Protein AF-A0A8H9M6Q1-F1 (afdb_monomer)

Organism: NCBI:txid368405

Secondary structure (DSSP, 8-state):
--------SSSSSSSS--------------EEETTEEE-TT-EEEEE-HHHHHHHHHHHHHTT--HHHHHHHHHT-TTSEEEEEEEEEEEE-TT--STTSSEEEEEEEEEE-HHHHHHGGGG---

Mean predicted aligned error: 11.88 Å

Sequence (125 aa):
MRNGVVKNLGYLLWGVSLLINQQVYATQPGCTWQGEEVKLGDSIWVEDPVIVANSKNELKQKGYDDATIQKTIKHCDWCGFRVECVAEIALNENATQAGDIVSQVKGVMVLNRYSRDFYSHLKSQ

Nearest PDB structures (foldseek):
  9g6k-assembly1_Lf  TM=1.244E-01  e=7.283E+00  Toxoplasma gondii

Solvent-accessible surface area (backbone atoms only — not comparable to full-atom values): 7899 Å² total; per-residue (Å²): 137,81,86,83,90,82,87,86,86,77,74,81,80,79,77,79,74,83,76,72,81,73,72,78,71,74,77,69,57,41,24,78,54,99,88,41,82,38,50,64,76,41,69,48,81,43,76,34,70,65,51,44,50,52,52,51,52,54,41,48,76,72,69,52,53,72,69,59,46,52,55,48,59,78,69,40,86,76,33,38,42,41,33,25,18,37,76,39,74,44,76,38,91,80,46,90,48,91,81,47,36,62,37,80,76,38,29,40,77,39,67,29,76,66,40,42,58,73,50,49,83,69,77,77,131

pLDDT: mean 82.02, std 17.21, range [42.5, 98.44]

Radius of gyration: 29.21 Å; Cα contacts (8 Å, |Δi|>4): 137; chains: 1; bounding box: 94×63×56 Å

Structure (mmCIF, N/CA/C/O backbone):
data_AF-A0A8H9M6Q1-F1
#
_entry.id   AF-A0A8H9M6Q1-F1
#
loop_
_atom_site.group_PDB
_atom_site.id
_atom_site.type_symbol
_atom_site.label_atom_id
_atom_site.label_alt_id
_atom_site.label_comp_id
_atom_site.label_asym_id
_atom_site.label_entity_id
_atom_site.label_seq_id
_atom_site.pdbx_PDB_ins_code
_atom_site.Cartn_x
_atom_site.Cartn_y
_atom_site.Cartn_z
_atom_site.occupancy
_atom_site.B_iso_or_equiv
_atom_site.auth_seq_id
_atom_site.auth_comp_id
_atom_site.auth_asym_id
_atom_site.auth_atom_id
_atom_site.pdbx_PDB_model_num
ATOM 1 N N . MET A 1 1 ? 72.139 -44.236 1.577 1.00 43.91 1 MET A N 1
ATOM 2 C CA . MET A 1 1 ? 72.293 -42.949 0.866 1.00 43.91 1 MET A CA 1
ATOM 3 C C . MET A 1 1 ? 71.025 -42.681 0.064 1.00 43.91 1 MET A C 1
ATOM 5 O O . MET A 1 1 ? 70.638 -43.531 -0.717 1.00 43.91 1 MET A O 1
ATOM 9 N N . ARG A 1 2 ? 70.403 -41.525 0.335 1.00 42.50 2 ARG A N 1
ATOM 10 C CA . ARG A 1 2 ? 69.430 -40.745 -0.460 1.00 42.50 2 ARG A CA 1
ATOM 11 C C . ARG A 1 2 ? 68.165 -41.415 -1.033 1.00 42.50 2 ARG A C 1
ATOM 13 O O . ARG A 1 2 ? 68.121 -41.872 -2.164 1.00 42.50 2 ARG A O 1
ATOM 20 N N . ASN A 1 3 ? 67.109 -41.283 -0.227 1.00 47.19 3 ASN A N 1
ATOM 21 C CA . ASN A 1 3 ? 65.736 -40.870 -0.551 1.00 47.19 3 ASN A CA 1
ATOM 22 C C . ASN A 1 3 ? 65.497 -40.341 -1.983 1.00 47.19 3 ASN A C 1
ATOM 24 O O . ASN A 1 3 ? 65.988 -39.271 -2.341 1.00 47.19 3 ASN A O 1
ATOM 28 N N . GLY A 1 4 ? 64.650 -41.044 -2.742 1.00 46.72 4 GLY A N 1
ATOM 29 C CA . GLY A 1 4 ? 64.050 -40.587 -3.998 1.00 46.72 4 GLY A CA 1
ATOM 30 C C . GLY A 1 4 ? 62.635 -40.056 -3.766 1.00 46.72 4 GLY A C 1
ATOM 31 O O . GLY A 1 4 ? 61.671 -40.814 -3.707 1.00 46.72 4 GLY A O 1
ATOM 32 N N . VAL A 1 5 ? 62.541 -38.740 -3.599 1.00 59.03 5 VAL A N 1
ATOM 33 C CA . VAL A 1 5 ? 61.322 -37.944 -3.426 1.00 59.03 5 VAL A CA 1
ATOM 34 C C . VAL A 1 5 ? 60.646 -37.754 -4.784 1.00 59.03 5 VAL A C 1
ATOM 36 O O . VAL A 1 5 ? 61.040 -36.851 -5.504 1.00 59.03 5 VAL A O 1
ATOM 39 N N . VAL A 1 6 ? 59.638 -38.555 -5.150 1.00 58.09 6 VAL A N 1
ATOM 40 C CA . VAL A 1 6 ? 58.672 -38.168 -6.205 1.00 58.09 6 VAL A CA 1
ATOM 41 C C . VAL A 1 6 ? 57.325 -38.884 -6.007 1.00 58.09 6 VAL A C 1
ATOM 43 O O . VAL A 1 6 ? 56.968 -39.792 -6.748 1.00 58.09 6 VAL A O 1
ATOM 46 N N . LYS A 1 7 ? 56.551 -38.516 -4.983 1.00 51.78 7 LYS A N 1
ATOM 47 C CA . LYS A 1 7 ? 55.136 -38.928 -4.864 1.00 51.78 7 LYS A CA 1
ATOM 48 C C . LYS A 1 7 ? 54.329 -37.848 -4.152 1.00 51.78 7 LYS A C 1
ATOM 50 O O . LYS A 1 7 ? 53.915 -38.073 -3.030 1.00 51.78 7 LYS A O 1
ATOM 55 N N . ASN A 1 8 ? 54.184 -36.660 -4.740 1.00 51.91 8 ASN A N 1
ATOM 56 C CA . ASN A 1 8 ? 53.234 -35.636 -4.264 1.00 51.91 8 ASN A CA 1
ATOM 57 C C . ASN A 1 8 ? 53.042 -34.515 -5.305 1.00 51.91 8 ASN A C 1
ATOM 59 O O . ASN A 1 8 ? 53.188 -33.338 -5.002 1.00 51.91 8 ASN A O 1
ATOM 63 N N . LEU A 1 9 ? 52.743 -34.868 -6.559 1.00 49.44 9 LEU A N 1
ATOM 64 C CA . LEU A 1 9 ? 52.460 -33.879 -7.615 1.00 49.44 9 LEU A CA 1
ATOM 65 C C . LEU A 1 9 ? 51.178 -34.200 -8.406 1.00 49.44 9 LEU A C 1
ATOM 67 O O . LEU A 1 9 ? 51.068 -33.858 -9.574 1.00 49.44 9 LEU A O 1
ATOM 71 N N . GLY A 1 10 ? 50.224 -34.912 -7.793 1.00 48.50 10 GLY A N 1
ATOM 72 C CA . GLY A 1 10 ? 48.982 -35.346 -8.455 1.00 48.50 10 GLY A CA 1
ATOM 73 C C . GLY A 1 10 ? 47.692 -34.736 -7.900 1.00 48.50 10 GLY A C 1
ATOM 74 O O . GLY A 1 10 ? 46.656 -34.831 -8.544 1.00 48.50 10 GLY A O 1
ATOM 75 N N . TYR A 1 11 ? 47.733 -34.095 -6.728 1.00 51.62 11 TYR A N 1
ATOM 76 C CA . TYR A 1 11 ? 46.520 -33.673 -6.007 1.00 51.62 11 TYR A CA 1
ATOM 77 C C . TYR A 1 11 ? 46.217 -32.171 -6.075 1.00 51.62 11 TYR A C 1
ATOM 79 O O . TYR A 1 11 ? 45.232 -31.720 -5.503 1.00 51.62 11 TYR A O 1
ATOM 87 N N . LEU A 1 12 ? 47.019 -31.386 -6.799 1.00 49.94 12 LEU A N 1
ATOM 88 C CA . LEU A 1 12 ? 46.832 -29.932 -6.898 1.00 49.94 12 LEU A CA 1
ATOM 89 C C . LEU A 1 12 ? 45.882 -29.497 -8.030 1.00 49.94 12 LEU A C 1
ATOM 91 O O . LEU A 1 12 ? 45.541 -28.325 -8.112 1.00 49.94 12 LEU A O 1
ATOM 95 N N . LEU A 1 13 ? 45.415 -30.426 -8.875 1.00 49.91 13 LEU A N 1
ATOM 96 C CA . LEU A 1 13 ? 44.566 -30.119 -10.039 1.00 49.91 13 LEU A CA 1
ATOM 97 C C . LEU A 1 13 ? 43.079 -30.482 -9.872 1.00 49.91 13 LEU A C 1
ATOM 99 O O . LEU A 1 13 ? 42.292 -30.203 -10.766 1.00 49.91 13 LEU A O 1
ATOM 103 N N . TRP A 1 14 ? 42.669 -31.035 -8.726 1.00 49.03 14 TRP A N 1
ATOM 104 C CA . TRP A 1 14 ? 41.251 -31.300 -8.406 1.00 49.03 14 TRP A CA 1
ATOM 105 C C . TRP A 1 14 ? 40.631 -30.274 -7.440 1.00 49.03 14 TRP A C 1
ATOM 107 O O . TRP A 1 14 ? 39.468 -30.394 -7.068 1.00 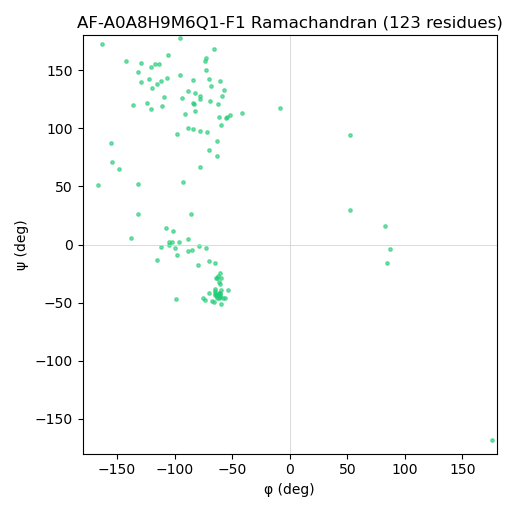49.03 14 TRP A O 1
ATOM 117 N N . GLY A 1 15 ? 41.392 -29.255 -7.028 1.00 50.59 15 GLY A N 1
ATOM 118 C CA . GLY A 1 15 ? 40.944 -28.228 -6.080 1.00 50.59 15 GLY A CA 1
ATOM 119 C C . GLY A 1 15 ? 40.415 -26.934 -6.709 1.00 50.59 15 GLY A C 1
ATOM 120 O O . GLY A 1 15 ? 40.088 -26.010 -5.974 1.00 50.59 15 GLY A O 1
ATOM 121 N N . VAL A 1 16 ? 40.353 -26.828 -8.043 1.00 57.91 16 VAL A N 1
ATOM 122 C CA . VAL A 1 16 ? 40.058 -25.562 -8.751 1.00 57.91 16 VAL A CA 1
ATOM 123 C C . VAL A 1 16 ? 38.973 -25.759 -9.817 1.00 57.91 16 VAL A C 1
ATOM 125 O O . VAL A 1 16 ? 39.154 -25.451 -10.990 1.00 57.91 16 VAL A O 1
ATOM 128 N N . SER A 1 17 ? 37.826 -26.333 -9.449 1.00 55.03 17 SER A N 1
ATOM 129 C CA . SER A 1 17 ? 36.661 -26.383 -10.359 1.00 55.03 17 SER A CA 1
ATOM 130 C C . SER A 1 17 ? 35.317 -26.079 -9.697 1.00 55.03 17 SER A C 1
ATOM 132 O O . SER A 1 17 ? 34.291 -26.085 -10.364 1.00 55.03 17 SER A O 1
ATOM 134 N N . LEU A 1 18 ? 35.314 -25.694 -8.420 1.00 54.56 18 LEU A N 1
ATOM 135 C CA . LEU A 1 18 ? 34.177 -25.022 -7.785 1.00 54.56 18 LEU A CA 1
ATOM 136 C C . LEU A 1 18 ? 34.365 -23.503 -7.889 1.00 54.56 18 LEU A C 1
ATOM 138 O O . LEU A 1 18 ? 34.343 -22.783 -6.895 1.00 54.56 18 LEU A O 1
ATOM 142 N N . LEU A 1 19 ? 34.576 -23.005 -9.113 1.00 59.56 19 LEU A N 1
ATOM 143 C CA . LEU A 1 19 ? 34.260 -21.611 -9.399 1.00 59.56 19 LEU A CA 1
ATOM 144 C C . LEU A 1 19 ? 32.740 -21.529 -9.415 1.00 59.56 19 LEU A C 1
ATOM 146 O O . LEU A 1 19 ? 32.060 -21.921 -10.360 1.00 59.56 19 LEU A O 1
ATOM 150 N N . ILE A 1 20 ? 32.250 -21.123 -8.255 1.00 62.22 20 ILE A N 1
ATOM 151 C CA . ILE A 1 20 ? 30.880 -20.800 -7.924 1.00 62.22 20 ILE A CA 1
ATOM 152 C C . ILE A 1 20 ? 30.302 -20.012 -9.102 1.00 62.22 20 ILE A C 1
ATOM 154 O O . ILE A 1 20 ? 30.726 -18.890 -9.372 1.00 62.22 20 ILE A O 1
ATOM 158 N N . ASN A 1 21 ? 29.330 -20.606 -9.797 1.00 54.38 21 ASN A N 1
ATOM 159 C CA . ASN A 1 21 ? 28.386 -19.870 -10.626 1.00 54.38 21 ASN A CA 1
ATOM 160 C C . ASN A 1 21 ? 27.590 -18.951 -9.688 1.00 54.38 21 ASN A C 1
ATO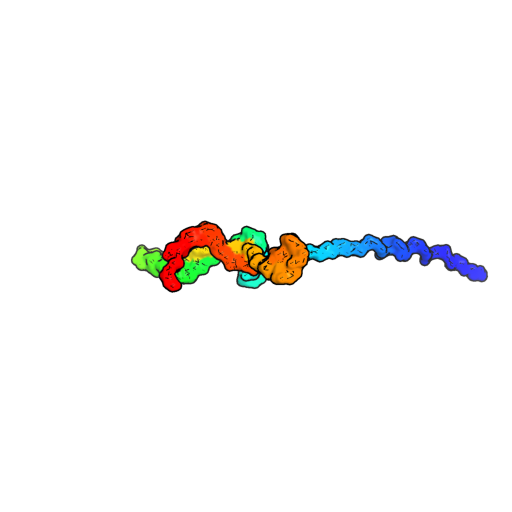M 162 O O . ASN A 1 21 ? 26.455 -19.256 -9.325 1.00 54.38 21 ASN A O 1
ATOM 166 N N . GLN A 1 22 ? 28.193 -17.845 -9.243 1.00 61.19 22 GLN A N 1
ATOM 167 C CA . GLN A 1 22 ? 27.442 -16.721 -8.709 1.00 61.19 22 GLN A CA 1
ATOM 168 C C . GLN A 1 22 ? 26.743 -16.107 -9.912 1.00 61.19 22 GLN A C 1
ATOM 170 O O . GLN A 1 22 ? 27.235 -15.167 -10.532 1.00 61.19 22 GLN A O 1
ATOM 175 N N . GLN A 1 23 ? 25.621 -16.715 -10.299 1.00 62.47 23 GLN A N 1
ATOM 176 C CA . GLN A 1 23 ? 24.652 -16.032 -11.128 1.00 62.47 23 GLN A CA 1
ATOM 177 C C . GLN A 1 23 ? 24.312 -14.756 -10.370 1.00 62.47 23 GLN A C 1
ATOM 179 O O . GLN A 1 23 ? 23.721 -14.797 -9.291 1.00 62.47 23 GLN A O 1
ATOM 184 N N . VAL A 1 24 ? 24.785 -13.632 -10.901 1.00 57.38 24 VAL A N 1
ATOM 185 C CA . VAL A 1 24 ? 24.325 -12.311 -10.511 1.00 57.38 24 VAL A CA 1
ATOM 186 C C . VAL A 1 24 ? 22.857 -12.300 -10.908 1.00 57.38 24 VAL A C 1
ATOM 188 O O . VAL A 1 24 ? 22.514 -12.013 -12.052 1.00 57.38 24 VAL A O 1
ATOM 191 N N . TYR A 1 25 ? 21.987 -12.726 -9.993 1.00 58.75 25 TYR A N 1
ATOM 192 C CA . TYR A 1 25 ? 20.570 -12.445 -10.102 1.00 58.75 25 TYR A CA 1
ATOM 193 C C . TYR A 1 25 ? 20.495 -10.928 -10.108 1.00 58.75 25 TYR A C 1
ATOM 195 O O . TYR A 1 25 ? 20.742 -10.294 -9.084 1.00 58.75 25 TYR A O 1
ATOM 203 N N . ALA A 1 26 ? 20.284 -10.349 -11.289 1.00 59.28 26 ALA A N 1
ATOM 204 C CA . ALA A 1 26 ? 20.012 -8.933 -11.414 1.00 59.28 26 ALA A CA 1
ATOM 205 C C . ALA A 1 26 ? 18.856 -8.647 -10.456 1.00 59.28 26 ALA A C 1
ATOM 207 O O . ALA A 1 26 ? 17.762 -9.186 -10.645 1.00 59.28 26 ALA A O 1
ATOM 208 N N . THR A 1 27 ? 19.133 -7.906 -9.380 1.00 65.19 27 THR A N 1
ATOM 209 C CA . THR A 1 27 ? 18.123 -7.519 -8.402 1.00 65.19 27 THR A CA 1
ATOM 210 C C . THR A 1 27 ? 17.015 -6.843 -9.186 1.00 65.19 27 THR A C 1
ATOM 212 O O . THR A 1 27 ? 17.230 -5.780 -9.773 1.00 65.19 27 THR A O 1
ATOM 215 N N . GLN A 1 28 ? 15.865 -7.510 -9.295 1.00 70.31 28 GLN A N 1
ATOM 216 C CA . GLN A 1 28 ? 14.739 -6.931 -10.005 1.00 70.31 28 GLN A CA 1
ATOM 217 C C . GLN A 1 28 ? 14.365 -5.628 -9.294 1.00 70.31 28 GLN A C 1
ATOM 219 O O . GLN A 1 28 ? 14.428 -5.581 -8.065 1.00 70.31 28 GLN A O 1
ATOM 224 N N . PRO A 1 29 ? 14.010 -4.562 -10.025 1.00 78.38 29 PRO A N 1
ATOM 225 C CA . PRO A 1 29 ? 13.734 -3.280 -9.395 1.00 78.38 29 PRO A CA 1
ATOM 226 C C . PRO A 1 29 ? 12.548 -3.403 -8.436 1.00 78.38 29 PRO A C 1
ATOM 228 O O . PRO A 1 29 ? 11.429 -3.584 -8.889 1.00 78.38 29 PRO A O 1
ATOM 231 N N . GLY A 1 30 ? 12.779 -3.332 -7.127 1.00 87.94 30 GLY A N 1
ATOM 232 C CA . GLY A 1 30 ? 11.728 -3.372 -6.110 1.00 87.94 30 GLY A CA 1
ATOM 233 C C . GLY A 1 30 ? 11.288 -1.980 -5.662 1.00 87.94 30 GLY A C 1
ATOM 234 O O . GLY A 1 30 ? 11.837 -0.957 -6.080 1.00 87.94 30 GLY A O 1
ATOM 235 N N . CYS A 1 31 ? 10.306 -1.953 -4.771 1.00 94.06 31 CYS A N 1
ATOM 236 C CA . CYS A 1 31 ? 9.937 -0.779 -3.994 1.00 94.06 31 CYS A CA 1
ATOM 237 C C . CYS A 1 31 ? 10.410 -0.951 -2.548 1.00 94.06 31 CYS A C 1
ATOM 239 O O . CYS A 1 31 ? 10.693 -2.063 -2.105 1.00 94.06 31 CYS A O 1
ATOM 241 N N . THR A 1 32 ? 10.463 0.142 -1.790 1.00 93.81 32 THR A N 1
ATOM 242 C CA . THR A 1 32 ? 10.722 0.096 -0.348 1.00 93.81 32 THR A CA 1
ATOM 243 C C . THR A 1 32 ? 9.549 0.687 0.422 1.00 93.81 32 THR A C 1
ATOM 245 O O . THR A 1 32 ? 9.026 1.748 0.074 1.00 93.81 32 THR A O 1
ATOM 248 N N . TRP A 1 33 ? 9.132 0.002 1.484 1.00 94.12 33 TRP A N 1
ATOM 249 C CA . TRP A 1 33 ? 8.106 0.483 2.404 1.00 94.12 33 TRP A CA 1
ATOM 250 C C . TRP A 1 33 ? 8.543 0.226 3.839 1.00 94.12 33 TRP A C 1
ATOM 252 O O . TRP A 1 33 ? 8.803 -0.909 4.213 1.00 94.12 33 TRP A O 1
ATOM 262 N N . GLN A 1 34 ? 8.663 1.288 4.642 1.00 93.56 34 GLN A N 1
ATOM 263 C CA . GLN A 1 34 ? 9.094 1.199 6.048 1.00 93.56 34 GLN A CA 1
ATOM 264 C C . GLN A 1 34 ? 10.419 0.434 6.259 1.00 93.56 34 GLN A C 1
ATOM 266 O O . GLN A 1 34 ? 10.648 -0.156 7.308 1.00 93.56 34 GLN A O 1
ATOM 271 N N . GLY A 1 35 ? 11.315 0.477 5.268 1.00 92.88 35 GLY A N 1
ATOM 272 C CA . GL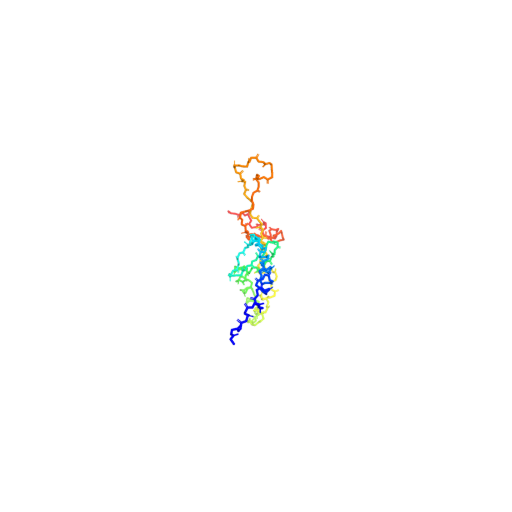Y A 1 35 ? 12.601 -0.225 5.302 1.00 92.88 35 GLY A CA 1
ATOM 273 C C . GLY A 1 35 ? 12.554 -1.673 4.804 1.00 92.88 35 GLY A C 1
ATOM 274 O O . GLY A 1 35 ? 13.611 -2.285 4.684 1.00 92.88 35 GLY A O 1
ATOM 275 N N . GLU A 1 36 ? 11.377 -2.200 4.463 1.00 92.88 36 GLU A N 1
ATOM 276 C CA . GLU A 1 36 ? 11.213 -3.528 3.872 1.00 92.88 36 GLU A CA 1
ATOM 277 C C . GLU A 1 36 ? 11.133 -3.457 2.343 1.00 92.88 36 GLU A C 1
ATOM 279 O O . GLU A 1 36 ? 10.604 -2.500 1.766 1.00 92.88 36 GLU A O 1
ATOM 284 N N . GLU A 1 37 ? 11.678 -4.478 1.683 1.00 93.44 37 GLU A N 1
ATOM 285 C CA . GLU A 1 37 ? 11.606 -4.635 0.233 1.00 93.44 37 GLU A CA 1
ATOM 286 C C . GLU A 1 37 ? 10.229 -5.175 -0.174 1.00 93.44 37 GLU A C 1
ATOM 288 O O . GLU A 1 37 ? 9.779 -6.211 0.315 1.00 93.44 37 GLU A O 1
ATOM 293 N N . VAL A 1 38 ? 9.579 -4.486 -1.111 1.00 94.50 38 VAL A N 1
ATOM 294 C CA . VAL A 1 38 ? 8.326 -4.908 -1.743 1.00 94.50 38 VAL A CA 1
ATOM 295 C C . VAL A 1 38 ? 8.635 -5.264 -3.191 1.00 94.50 38 VAL A C 1
ATOM 297 O O . VAL A 1 38 ? 9.108 -4.419 -3.957 1.00 94.50 38 VAL A O 1
ATOM 300 N N . LYS A 1 39 ? 8.389 -6.516 -3.580 1.00 94.19 39 LYS A N 1
ATOM 301 C CA . LYS A 1 39 ? 8.696 -6.988 -4.935 1.00 94.19 39 LYS A CA 1
ATOM 302 C C . LYS A 1 39 ? 7.700 -6.425 -5.945 1.00 94.19 39 LYS A C 1
ATOM 304 O O . LYS A 1 39 ? 6.574 -6.069 -5.603 1.00 94.19 39 LYS A O 1
ATOM 309 N N . LEU A 1 40 ? 8.096 -6.391 -7.215 1.00 92.94 40 LEU A N 1
ATOM 310 C CA . LEU A 1 40 ? 7.185 -6.031 -8.303 1.00 92.94 40 LEU A CA 1
ATOM 311 C C . LEU A 1 40 ? 5.967 -6.952 -8.325 1.00 92.94 40 LEU A C 1
ATOM 313 O O . LEU A 1 40 ? 6.100 -8.173 -8.271 1.00 92.94 40 LEU A O 1
ATOM 317 N N . GLY A 1 41 ? 4.788 -6.351 -8.449 1.00 92.69 41 GLY A N 1
ATOM 318 C CA . GLY A 1 41 ? 3.503 -7.045 -8.429 1.00 92.69 41 GLY A CA 1
ATOM 319 C C . GLY A 1 41 ? 2.950 -7.304 -7.027 1.00 92.69 41 GLY A C 1
ATOM 320 O O . GLY A 1 41 ? 1.748 -7.545 -6.902 1.00 92.69 41 GLY A O 1
ATOM 321 N N . ASP A 1 42 ? 3.766 -7.198 -5.973 1.00 95.31 42 ASP A N 1
ATOM 322 C CA . ASP A 1 42 ? 3.268 -7.315 -4.605 1.00 95.31 42 ASP A CA 1
ATOM 323 C C . ASP A 1 42 ? 2.464 -6.070 -4.215 1.00 95.31 42 ASP A C 1
ATOM 325 O O . ASP A 1 42 ? 2.691 -4.951 -4.689 1.00 95.31 42 ASP A O 1
ATOM 329 N N . SER A 1 43 ? 1.489 -6.281 -3.333 1.00 95.81 43 SER A N 1
ATOM 330 C CA . SER A 1 43 ? 0.650 -5.223 -2.780 1.00 95.81 43 SER A CA 1
ATOM 331 C C . SER A 1 43 ? 0.742 -5.197 -1.266 1.00 95.81 43 SER A C 1
ATOM 333 O O . SER A 1 43 ? 0.712 -6.245 -0.621 1.00 95.81 43 SER A O 1
ATOM 335 N N . ILE A 1 44 ? 0.737 -3.996 -0.701 1.00 95.19 44 ILE A N 1
ATOM 336 C CA . ILE A 1 44 ? 0.684 -3.774 0.744 1.00 95.19 44 ILE A CA 1
ATOM 337 C C . ILE A 1 44 ? -0.558 -2.961 1.110 1.00 95.19 44 ILE A C 1
ATOM 339 O O . ILE A 1 44 ? -1.083 -2.188 0.304 1.00 95.19 44 ILE A O 1
ATOM 343 N N . TRP A 1 45 ? -1.034 -3.158 2.335 1.00 94.31 45 TRP A N 1
ATOM 344 C CA . TRP A 1 45 ? -2.083 -2.340 2.933 1.00 94.31 45 TRP A CA 1
ATOM 345 C C . TRP A 1 45 ? -1.458 -1.139 3.642 1.00 94.31 45 TRP A C 1
ATOM 347 O O . TRP A 1 45 ? -0.511 -1.303 4.410 1.00 94.31 45 TRP A O 1
ATOM 357 N N . VAL A 1 46 ? -1.996 0.050 3.394 1.00 94.38 46 VAL A N 1
ATOM 358 C CA . VAL A 1 46 ? -1.562 1.304 4.012 1.00 94.38 46 VAL A CA 1
ATOM 359 C C . VAL A 1 46 ? -2.769 1.938 4.682 1.00 94.38 46 VAL A C 1
ATOM 361 O O . VAL A 1 46 ? -3.778 2.200 4.032 1.00 94.38 46 VAL A O 1
ATOM 364 N N . GLU A 1 47 ? -2.674 2.165 5.989 1.00 94.38 47 GLU A N 1
ATOM 365 C CA . GLU A 1 47 ? -3.714 2.865 6.742 1.00 94.38 47 GLU A CA 1
ATOM 366 C C . GLU A 1 47 ? -3.770 4.342 6.340 1.00 94.38 47 GLU A C 1
ATOM 368 O O . GLU A 1 47 ? -2.739 5.009 6.231 1.00 94.38 47 GLU A O 1
ATOM 373 N N . ASP A 1 48 ? -4.984 4.862 6.160 1.00 93.75 48 ASP A N 1
ATOM 374 C CA . ASP A 1 48 ? -5.210 6.286 5.942 1.00 93.75 48 ASP A CA 1
ATOM 375 C C . ASP A 1 48 ? -5.431 6.967 7.305 1.00 93.75 48 ASP A C 1
ATOM 377 O O . ASP A 1 48 ? -6.454 6.724 7.959 1.00 93.75 48 ASP A O 1
ATOM 381 N N . PRO A 1 49 ? -4.509 7.837 7.761 1.00 93.50 49 PRO A N 1
ATOM 382 C CA . PRO A 1 49 ? -4.601 8.442 9.086 1.00 93.50 49 PRO A CA 1
ATOM 383 C C . PRO A 1 49 ? -5.848 9.320 9.257 1.00 93.50 49 PRO A C 1
ATOM 385 O O . PRO A 1 49 ? -6.362 9.428 10.374 1.00 93.50 49 PRO A O 1
ATOM 388 N N . VAL A 1 50 ? -6.359 9.922 8.178 1.00 92.94 50 VAL A N 1
ATOM 389 C CA . VAL A 1 50 ? -7.556 10.773 8.213 1.00 92.94 50 VAL A CA 1
ATOM 390 C C . VAL A 1 50 ? -8.800 9.909 8.386 1.00 92.94 50 V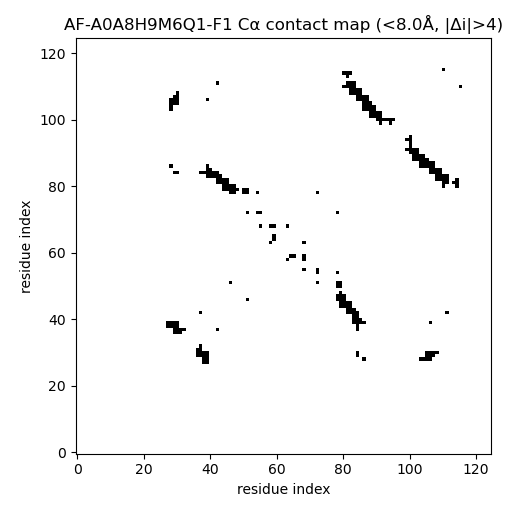AL A C 1
ATOM 392 O O . VAL A 1 50 ? -9.618 10.180 9.270 1.00 92.94 50 VAL A O 1
ATOM 395 N N . ILE A 1 51 ? -8.927 8.832 7.606 1.00 92.19 51 ILE A N 1
ATOM 396 C CA . ILE A 1 51 ? -10.069 7.911 7.725 1.00 92.19 51 ILE A CA 1
ATOM 397 C C . ILE A 1 51 ? -10.056 7.227 9.091 1.00 92.19 51 ILE A C 1
ATOM 399 O O . ILE A 1 51 ? -11.093 7.166 9.755 1.00 92.19 51 ILE A O 1
ATOM 403 N N . VAL A 1 52 ? -8.889 6.777 9.561 1.00 95.81 52 VAL A N 1
ATOM 404 C CA . VAL A 1 52 ? -8.740 6.188 10.898 1.00 95.81 52 VAL A CA 1
ATOM 405 C C . VAL A 1 52 ? -9.180 7.172 11.987 1.00 95.81 52 VAL A C 1
ATOM 407 O O . VAL A 1 52 ? -9.918 6.784 12.895 1.00 95.81 52 VAL A O 1
ATOM 410 N N . ALA A 1 53 ? -8.764 8.440 11.915 1.00 96.25 53 ALA A N 1
ATOM 411 C CA . ALA A 1 53 ? -9.152 9.455 12.894 1.00 96.25 53 ALA A CA 1
ATOM 412 C C . ALA A 1 53 ? -10.667 9.715 12.889 1.00 96.25 53 ALA A C 1
ATOM 414 O O . ALA A 1 53 ? -11.297 9.718 13.950 1.00 96.25 53 ALA A O 1
ATOM 415 N N . ASN A 1 54 ? -11.263 9.860 11.705 1.00 95.44 54 ASN A N 1
ATOM 416 C CA . ASN A 1 54 ? -12.702 10.081 11.555 1.00 95.44 54 ASN A CA 1
ATOM 417 C C . ASN A 1 54 ? -13.514 8.893 12.083 1.00 95.44 54 ASN A C 1
ATOM 419 O O . ASN A 1 54 ? -14.444 9.082 12.866 1.00 95.44 54 ASN A O 1
ATOM 423 N N . SER A 1 55 ? -13.096 7.672 11.750 1.00 95.81 55 SER A N 1
ATOM 424 C CA . SER A 1 55 ? -13.732 6.431 12.207 1.00 95.81 55 SER A CA 1
ATOM 425 C C . SER A 1 55 ? -13.678 6.290 13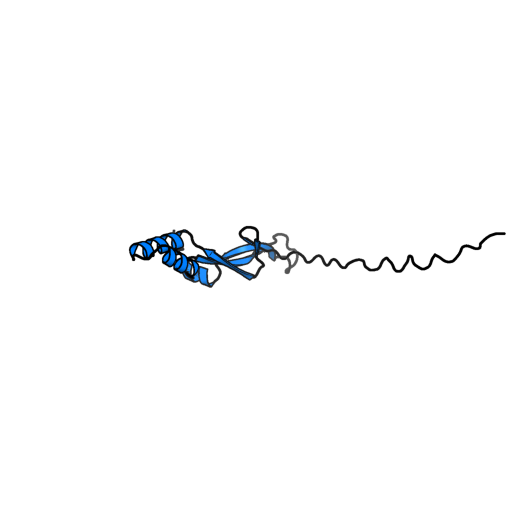.727 1.00 95.81 55 SER A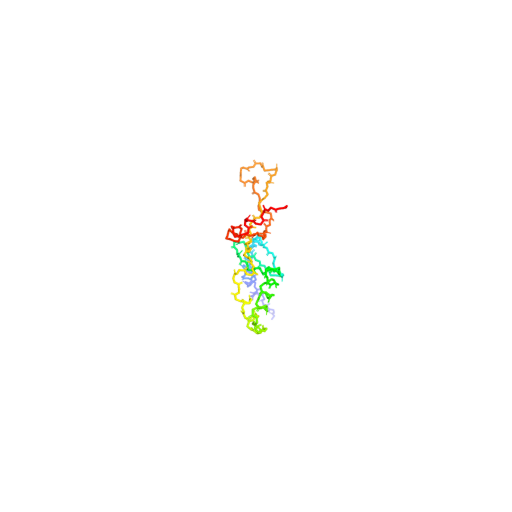 C 1
ATOM 427 O O . SER A 1 55 ? -14.671 5.942 14.367 1.00 95.81 55 SER A O 1
ATOM 429 N N . LYS A 1 56 ? -12.530 6.614 14.341 1.00 97.06 56 LYS A N 1
ATOM 430 C CA . LYS A 1 56 ? -12.387 6.637 15.805 1.00 97.06 56 LYS A CA 1
ATOM 431 C C . LYS A 1 56 ? -13.341 7.645 16.441 1.00 97.06 56 LYS A C 1
ATOM 433 O O . LYS A 1 56 ? -13.988 7.314 17.432 1.00 97.06 56 LYS A O 1
ATOM 438 N N . ASN A 1 57 ? -13.444 8.850 15.885 1.00 97.62 57 ASN A N 1
ATOM 439 C CA . ASN A 1 57 ? -14.333 9.889 16.406 1.00 97.62 57 ASN A CA 1
ATOM 440 C C . ASN A 1 57 ? -15.808 9.487 16.297 1.00 97.62 57 ASN A C 1
ATOM 442 O O . ASN A 1 57 ? -16.550 9.646 17.264 1.00 97.62 57 ASN A O 1
ATOM 446 N N . GLU A 1 58 ? -16.220 8.911 15.167 1.00 97.19 58 GLU A N 1
ATOM 447 C CA . GLU A 1 58 ? -17.588 8.431 14.965 1.00 97.19 58 GLU A CA 1
ATOM 448 C C . GLU A 1 58 ? -17.953 7.322 15.963 1.00 97.19 58 GLU A C 1
ATOM 450 O O . GLU A 1 58 ? -19.008 7.367 16.598 1.00 97.19 58 GLU A O 1
ATOM 455 N N . LEU A 1 59 ? -17.070 6.339 16.160 1.00 97.44 59 LEU A N 1
ATOM 456 C CA . LEU A 1 59 ? -17.306 5.264 17.125 1.00 97.44 59 LEU A CA 1
ATOM 457 C C . LEU A 1 59 ? -17.353 5.789 18.569 1.00 97.44 59 LEU A C 1
ATOM 459 O O . LEU A 1 59 ? -18.212 5.366 19.343 1.00 97.44 59 LEU A O 1
ATOM 463 N N . LYS A 1 60 ? -16.505 6.762 18.925 1.00 98.06 60 LYS A N 1
ATOM 464 C CA . LYS A 1 60 ? -16.585 7.435 20.233 1.00 98.06 60 LYS A CA 1
ATOM 465 C C . LYS A 1 60 ? -17.921 8.147 20.428 1.00 98.06 60 LYS A C 1
ATOM 467 O O . LYS A 1 60 ? -18.528 8.013 21.485 1.00 98.06 60 LYS A O 1
ATOM 472 N N . GLN A 1 61 ? -18.411 8.860 19.413 1.00 98.25 61 GLN A N 1
ATOM 473 C CA . GLN A 1 61 ? -19.714 9.537 19.465 1.00 98.25 61 GLN A CA 1
ATOM 474 C C . GLN A 1 61 ? -20.884 8.554 19.608 1.00 98.25 61 GLN A C 1
ATOM 476 O O . GLN A 1 61 ? -21.893 8.888 20.224 1.00 98.25 61 GLN A O 1
ATOM 481 N N . LYS A 1 62 ? -20.735 7.328 19.097 1.00 98.12 62 LYS A N 1
ATOM 482 C CA . LYS A 1 62 ? -21.698 6.230 19.280 1.00 98.12 62 LYS A CA 1
ATOM 483 C C . LYS A 1 62 ? -21.597 5.535 20.647 1.00 98.12 62 LYS A C 1
ATOM 485 O O . LYS A 1 62 ? -22.384 4.633 20.915 1.00 98.12 62 LYS A O 1
ATOM 490 N N . GLY A 1 63 ? -20.662 5.946 21.507 1.00 98.44 63 GLY A N 1
ATOM 491 C CA . GLY A 1 63 ? -20.514 5.426 22.867 1.00 98.44 63 GLY A CA 1
ATOM 492 C C . GLY A 1 63 ? -19.739 4.111 22.977 1.00 98.44 63 GLY A C 1
ATOM 493 O O . GLY A 1 63 ? -19.821 3.457 24.015 1.00 98.44 63 GLY A O 1
ATOM 494 N N . TYR A 1 64 ? -18.998 3.706 21.940 1.00 98.25 64 TYR A N 1
ATOM 495 C CA . TYR A 1 64 ? -18.120 2.536 22.027 1.00 98.25 64 TYR A CA 1
ATOM 496 C C . TYR A 1 64 ? -16.912 2.816 22.930 1.00 98.25 64 TYR A C 1
ATOM 498 O O . TYR A 1 64 ? -16.347 3.911 22.909 1.00 98.25 64 TYR A O 1
ATOM 506 N N . ASP A 1 65 ? -16.491 1.809 23.697 1.00 98.31 65 ASP A N 1
ATOM 507 C CA . ASP A 1 65 ? -15.271 1.873 24.503 1.00 98.31 65 ASP A CA 1
ATOM 508 C C . ASP A 1 65 ? -13.994 1.800 23.638 1.00 98.31 65 ASP A C 1
ATOM 510 O O . ASP A 1 65 ? -14.008 1.330 22.494 1.00 98.31 65 ASP A O 1
ATOM 514 N N . ASP A 1 66 ? -12.862 2.242 24.196 1.00 97.69 66 ASP A N 1
ATOM 515 C CA . ASP A 1 66 ? -11.584 2.306 23.476 1.00 97.69 66 ASP A CA 1
ATOM 516 C C . ASP A 1 66 ? -11.085 0.929 23.001 1.00 97.69 66 ASP A C 1
ATOM 518 O O . ASP A 1 66 ? -10.469 0.840 21.935 1.00 97.69 66 ASP A O 1
ATOM 522 N N . ALA A 1 67 ? -11.357 -0.159 23.731 1.00 98.19 67 ALA A N 1
ATOM 523 C CA . ALA A 1 67 ? -10.927 -1.498 23.327 1.00 98.19 67 ALA A CA 1
ATOM 524 C C . ALA A 1 67 ? -11.707 -1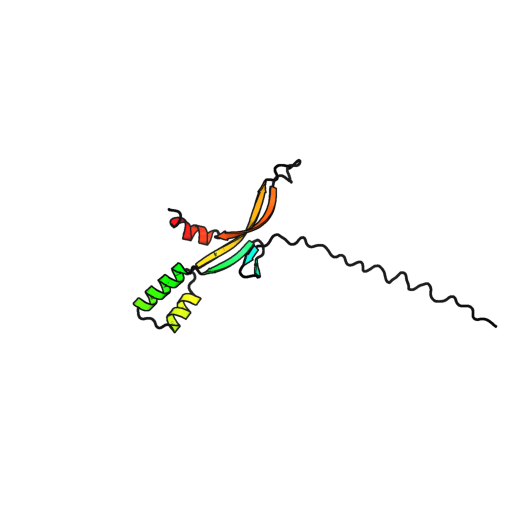.976 22.093 1.00 98.19 67 ALA A C 1
ATOM 526 O O . ALA A 1 67 ? -11.119 -2.513 21.145 1.00 98.19 67 ALA A O 1
ATOM 527 N N . THR A 1 68 ? -13.015 -1.720 22.066 1.00 97.75 68 THR A N 1
ATOM 528 C CA . THR A 1 68 ? -13.890 -2.003 20.927 1.00 97.75 68 THR A CA 1
ATOM 529 C C . THR A 1 68 ? -13.515 -1.147 19.719 1.00 97.75 68 THR A C 1
ATOM 531 O O . THR A 1 68 ? -13.424 -1.671 18.605 1.00 97.75 68 THR A O 1
ATOM 534 N N . ILE A 1 69 ? -13.211 0.139 19.923 1.00 97.56 69 ILE A N 1
ATOM 535 C CA . ILE A 1 69 ? -12.738 1.033 18.856 1.00 97.56 69 ILE A CA 1
ATOM 536 C C . ILE A 1 69 ? -11.442 0.503 18.242 1.00 97.56 69 ILE A C 1
ATOM 538 O O . ILE A 1 69 ? -11.371 0.334 17.027 1.00 97.56 69 ILE A O 1
ATOM 542 N N . GLN A 1 70 ? -10.430 0.189 19.055 1.00 96.56 70 GLN A N 1
ATOM 543 C CA . GLN A 1 70 ? -9.147 -0.313 18.551 1.00 96.56 70 GLN A CA 1
ATOM 544 C C . GLN A 1 70 ? -9.306 -1.633 17.796 1.00 96.56 70 GLN A C 1
ATOM 546 O O . GLN A 1 70 ? -8.732 -1.805 16.720 1.00 96.56 70 GLN A O 1
ATOM 551 N N . LYS A 1 71 ? -10.134 -2.548 18.316 1.00 96.75 71 LYS A N 1
ATOM 552 C CA . LYS A 1 71 ? -10.460 -3.800 17.626 1.00 96.75 71 LYS A CA 1
ATOM 553 C C . LYS A 1 71 ? -11.131 -3.539 16.276 1.00 96.75 71 LYS A C 1
ATOM 555 O O . LYS A 1 71 ? -10.797 -4.203 15.301 1.00 96.75 71 LYS A O 1
ATOM 560 N N . THR A 1 72 ? -12.047 -2.575 16.217 1.00 95.25 72 THR A N 1
ATOM 561 C CA . THR A 1 72 ? -12.780 -2.233 14.991 1.00 95.25 72 THR A CA 1
ATOM 562 C C . THR A 1 72 ? -11.846 -1.633 13.948 1.00 95.25 72 THR A C 1
ATOM 564 O O . THR A 1 72 ? -11.816 -2.111 12.820 1.00 95.25 72 THR A O 1
ATOM 567 N N . ILE A 1 73 ? -11.018 -0.659 14.336 1.00 94.94 73 ILE A N 1
ATOM 568 C CA . ILE A 1 73 ? -10.039 -0.021 13.444 1.00 94.94 73 ILE A CA 1
ATOM 569 C C . ILE A 1 73 ? -9.026 -1.037 12.907 1.00 94.94 73 ILE A C 1
ATOM 571 O O . ILE A 1 73 ? -8.758 -1.049 11.712 1.00 94.94 73 ILE A O 1
ATOM 575 N N . LYS A 1 74 ? -8.522 -1.943 13.753 1.00 92.94 74 LYS A N 1
ATOM 576 C CA . LYS A 1 74 ? -7.567 -2.984 13.337 1.00 92.94 74 LYS A CA 1
ATOM 577 C C . LYS A 1 74 ? -8.115 -3.911 12.241 1.00 92.94 74 LYS A C 1
ATOM 579 O O . LYS A 1 74 ? -7.343 -4.476 11.473 1.00 92.94 74 LYS A O 1
ATOM 584 N N . HIS A 1 75 ? -9.431 -4.100 12.192 1.00 92.62 75 HIS A N 1
ATOM 585 C CA . HIS A 1 75 ? -10.111 -4.956 11.217 1.00 92.62 75 HIS A CA 1
ATOM 586 C C . HIS A 1 75 ? -10.890 -4.157 10.162 1.00 92.62 75 HIS A C 1
ATOM 588 O O . HIS A 1 75 ? -11.713 -4.725 9.450 1.00 92.62 75 HIS A O 1
ATOM 594 N N . CYS A 1 76 ? -10.636 -2.852 10.067 1.00 90.00 76 CYS A N 1
ATOM 595 C CA . CYS A 1 76 ? -11.308 -1.951 9.147 1.00 90.00 76 CYS A CA 1
ATOM 596 C C . CYS A 1 76 ? -10.636 -1.992 7.768 1.00 90.00 76 CYS A C 1
ATOM 598 O O . CYS A 1 76 ? -9.621 -1.340 7.524 1.00 90.00 76 CYS A O 1
ATOM 600 N N . ASP A 1 77 ? -11.230 -2.747 6.851 1.00 86.75 77 ASP A N 1
ATOM 601 C CA . ASP A 1 77 ? -10.806 -2.890 5.453 1.00 86.75 77 ASP A CA 1
ATOM 602 C C . ASP A 1 77 ? -11.099 -1.660 4.577 1.00 86.75 77 ASP A C 1
ATOM 604 O O . ASP A 1 77 ? -10.719 -1.633 3.411 1.00 86.75 77 ASP A O 1
ATOM 608 N N . TRP A 1 78 ? -11.745 -0.637 5.137 1.00 85.62 78 TRP A N 1
ATOM 609 C CA . TRP A 1 78 ? -12.008 0.657 4.502 1.00 85.62 78 TRP A CA 1
ATOM 610 C C . TRP A 1 78 ? -11.224 1.815 5.143 1.00 85.62 78 TRP A C 1
ATOM 612 O O . TRP A 1 78 ? -11.297 2.943 4.661 1.00 85.62 78 TRP A O 1
ATOM 622 N N . CYS A 1 79 ? -10.438 1.560 6.197 1.00 92.50 79 CYS A N 1
ATOM 623 C CA . CYS A 1 79 ? -9.637 2.576 6.898 1.00 92.50 79 CYS A CA 1
ATOM 624 C C . CYS A 1 79 ? -8.264 2.815 6.246 1.00 92.50 79 CYS A C 1
ATOM 626 O O . CYS A 1 79 ? -7.296 3.189 6.910 1.00 92.50 79 CYS A O 1
ATOM 628 N N . GLY A 1 80 ? -8.151 2.556 4.948 1.00 93.62 80 GLY A N 1
ATOM 629 C CA . GLY A 1 80 ? -6.891 2.596 4.229 1.00 93.62 80 GLY A CA 1
ATOM 630 C C . GLY A 1 80 ? -7.039 2.158 2.783 1.00 93.62 80 GLY A C 1
ATOM 631 O O . GLY A 1 80 ? -8.142 2.018 2.253 1.00 93.62 80 GLY A O 1
ATOM 632 N N . PHE A 1 81 ? -5.903 1.931 2.144 1.00 93.94 81 PHE A N 1
ATOM 633 C CA . PHE A 1 81 ? -5.829 1.584 0.737 1.00 93.94 81 PHE A CA 1
ATOM 634 C C . PHE A 1 81 ? -4.740 0.555 0.464 1.00 93.94 81 PHE A C 1
ATOM 636 O O . PHE A 1 81 ? -3.780 0.396 1.216 1.00 93.94 81 PHE A O 1
ATOM 643 N N . ARG A 1 82 ? -4.880 -0.149 -0.660 1.00 94.31 82 ARG A N 1
ATOM 644 C CA . ARG A 1 82 ? -3.838 -1.019 -1.191 1.00 94.31 82 ARG A CA 1
ATOM 645 C C . ARG A 1 82 ? -2.996 -0.261 -2.201 1.00 94.31 82 ARG A C 1
ATOM 647 O O . ARG A 1 82 ? -3.515 0.264 -3.190 1.00 94.31 82 ARG A O 1
ATOM 654 N N . VAL A 1 83 ? -1.691 -0.277 -1.979 1.00 95.75 83 VAL A N 1
ATOM 655 C CA . VAL A 1 83 ? -0.705 0.124 -2.983 1.00 95.75 83 VAL A CA 1
ATOM 656 C C . VAL A 1 83 ? 0.001 -1.110 -3.526 1.00 95.75 83 VAL A C 1
ATOM 658 O O . VAL A 1 83 ? 0.249 -2.064 -2.792 1.00 95.75 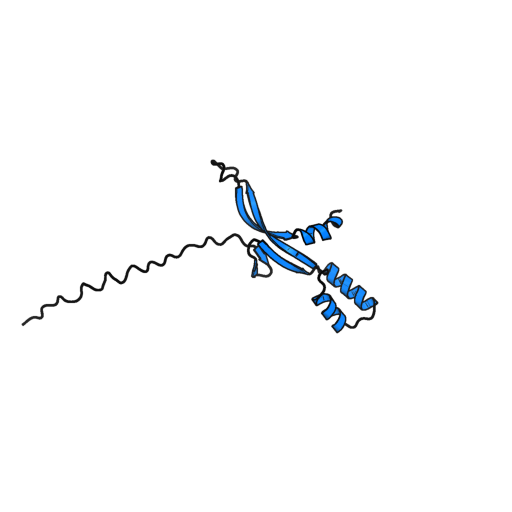83 VAL A O 1
ATOM 661 N N . GLU A 1 84 ? 0.297 -1.089 -4.814 1.00 96.56 84 GLU A N 1
ATOM 662 C CA . GLU A 1 84 ? 1.043 -2.111 -5.539 1.00 96.56 84 GLU A CA 1
ATOM 663 C C . GLU A 1 84 ? 2.394 -1.543 -5.977 1.00 96.56 84 GLU A C 1
ATOM 665 O O . GLU A 1 84 ? 2.484 -0.375 -6.369 1.00 96.56 84 GLU A O 1
ATOM 670 N N . CYS A 1 85 ? 3.442 -2.363 -5.900 1.00 96.06 85 CYS A N 1
ATOM 671 C CA . CYS A 1 85 ? 4.733 -2.019 -6.479 1.00 96.06 85 CYS A CA 1
ATOM 672 C C . CYS A 1 85 ? 4.715 -2.342 -7.974 1.00 96.06 85 CYS A C 1
ATOM 674 O O . CYS A 1 85 ? 4.607 -3.508 -8.365 1.00 96.06 85 CYS A O 1
ATOM 676 N N . VAL A 1 86 ? 4.828 -1.321 -8.820 1.00 94.12 86 VAL A N 1
ATOM 677 C CA . VAL A 1 86 ? 4.854 -1.470 -10.282 1.00 94.12 86 VAL A CA 1
ATOM 678 C C . VAL A 1 86 ? 6.175 -0.988 -10.851 1.00 94.12 86 VAL A C 1
ATOM 680 O O . VAL A 1 86 ? 6.860 -0.152 -10.266 1.00 94.12 86 VAL A O 1
ATOM 683 N N . ALA A 1 87 ? 6.532 -1.515 -12.017 1.00 91.75 87 ALA A N 1
ATOM 684 C CA . ALA A 1 87 ? 7.692 -1.051 -12.755 1.00 91.75 87 ALA A CA 1
ATOM 685 C C . ALA A 1 87 ? 7.433 0.364 -13.289 1.00 91.75 87 ALA A C 1
ATOM 687 O O . ALA A 1 87 ? 6.480 0.584 -14.039 1.00 91.75 87 ALA A O 1
ATOM 688 N N . GLU A 1 88 ? 8.296 1.312 -12.935 1.00 89.69 88 GLU A N 1
ATOM 689 C CA . GLU A 1 88 ? 8.388 2.573 -13.655 1.00 89.69 88 GLU A CA 1
ATOM 690 C C . GLU A 1 88 ? 9.165 2.345 -14.945 1.00 89.69 88 GLU A C 1
ATOM 692 O O . GLU A 1 88 ? 10.289 1.828 -14.956 1.00 89.69 88 GLU A O 1
ATOM 697 N N . ILE A 1 89 ? 8.522 2.739 -16.034 1.00 88.12 89 ILE A N 1
ATOM 698 C CA . ILE A 1 89 ? 9.018 2.578 -17.384 1.00 88.12 89 ILE A CA 1
ATOM 699 C C . ILE A 1 89 ? 9.392 3.961 -17.909 1.00 88.12 89 ILE A C 1
ATOM 701 O O . ILE A 1 89 ? 8.557 4.866 -17.898 1.00 88.12 89 ILE A O 1
ATOM 705 N N . ALA A 1 90 ? 10.622 4.109 -18.396 1.00 85.75 90 ALA A N 1
ATOM 706 C CA . ALA A 1 90 ? 11.070 5.310 -19.087 1.00 85.75 90 ALA A CA 1
ATOM 707 C C . ALA A 1 90 ? 11.357 5.024 -20.560 1.00 85.75 90 ALA A C 1
ATOM 709 O O . ALA A 1 90 ? 11.651 3.894 -20.962 1.00 85.75 90 ALA A O 1
ATOM 710 N N . LEU A 1 91 ? 11.275 6.083 -21.361 1.00 87.38 91 LEU A N 1
ATOM 711 C CA . LEU A 1 91 ? 11.698 6.046 -22.749 1.00 87.38 91 LEU A CA 1
ATOM 712 C C . LEU A 1 91 ? 13.210 6.254 -22.821 1.00 87.38 91 LEU A C 1
ATOM 714 O O . LEU A 1 91 ? 13.754 7.186 -22.230 1.00 87.38 91 LEU A O 1
ATOM 718 N N . ASN A 1 92 ? 13.885 5.385 -23.560 1.00 85.25 92 ASN A N 1
ATOM 719 C CA . ASN A 1 92 ? 15.288 5.545 -23.892 1.00 85.25 92 ASN A CA 1
ATOM 720 C C . ASN A 1 92 ? 15.408 6.358 -25.184 1.00 85.25 92 ASN A C 1
ATOM 722 O O . ASN A 1 92 ? 15.263 5.830 -26.286 1.00 85.25 92 ASN A O 1
ATOM 726 N N . GLU A 1 93 ? 15.702 7.648 -25.047 1.00 87.19 93 GLU A N 1
ATOM 727 C CA . GLU A 1 93 ? 15.829 8.573 -26.182 1.00 87.19 93 GLU A CA 1
ATOM 728 C C . GLU A 1 93 ? 17.000 8.233 -27.122 1.00 87.19 93 GLU A C 1
ATOM 730 O O . GLU A 1 93 ? 17.029 8.688 -28.262 1.00 87.19 93 GLU A O 1
ATOM 735 N N . ASN A 1 94 ? 17.938 7.391 -26.676 1.00 88.00 94 ASN A N 1
ATOM 736 C CA . ASN A 1 94 ? 19.098 6.953 -27.455 1.00 88.00 94 ASN A CA 1
ATOM 737 C C . ASN A 1 94 ? 18.923 5.545 -28.049 1.00 88.00 94 ASN A C 1
ATOM 739 O O . ASN A 1 94 ? 19.900 4.939 -28.497 1.00 88.00 94 ASN A O 1
ATOM 743 N N . ALA A 1 95 ? 17.712 4.983 -28.016 1.00 86.31 95 ALA A N 1
ATOM 744 C CA . ALA A 1 95 ? 17.463 3.639 -28.519 1.00 86.31 95 ALA A CA 1
ATOM 745 C C . ALA A 1 95 ? 17.757 3.544 -30.024 1.00 86.31 95 ALA A C 1
ATOM 747 O O . ALA A 1 95 ? 17.150 4.225 -30.848 1.00 86.31 95 ALA A O 1
ATOM 748 N N . THR A 1 96 ? 18.681 2.654 -30.387 1.00 87.06 96 THR A N 1
ATOM 749 C CA . THR A 1 96 ? 19.034 2.367 -31.790 1.00 87.06 96 THR A CA 1
ATOM 750 C C . THR A 1 96 ? 18.323 1.124 -32.330 1.00 87.06 96 THR A C 1
ATOM 752 O O . THR A 1 96 ? 18.365 0.860 -33.530 1.00 87.06 96 THR A O 1
ATOM 755 N N . GLN A 1 97 ? 17.645 0.369 -31.457 1.00 90.19 97 GLN A N 1
ATOM 756 C CA . GLN A 1 97 ? 16.902 -0.847 -31.782 1.00 90.19 97 GLN A CA 1
ATOM 757 C C . GLN A 1 97 ? 15.501 -0.802 -31.166 1.00 90.19 97 GLN A C 1
ATOM 759 O O . GLN A 1 97 ? 15.301 -0.248 -30.087 1.00 90.19 97 GLN A O 1
ATOM 764 N N . ALA A 1 98 ? 14.527 -1.432 -31.830 1.00 77.19 98 ALA A N 1
ATOM 765 C CA . ALA A 1 98 ? 13.125 -1.418 -31.405 1.00 77.19 98 ALA A CA 1
ATOM 766 C C . ALA A 1 98 ? 12.887 -2.018 -30.001 1.00 77.19 98 ALA A C 1
ATOM 768 O O . ALA A 1 98 ? 11.912 -1.660 -29.348 1.00 77.19 98 ALA A O 1
ATOM 769 N N . GLY A 1 99 ? 13.777 -2.900 -29.527 1.00 79.75 99 GLY A N 1
ATOM 770 C CA . GLY A 1 99 ? 13.708 -3.496 -28.187 1.00 79.75 99 GLY A CA 1
ATOM 771 C C . GLY A 1 99 ? 14.216 -2.598 -27.055 1.00 79.75 99 GLY A C 1
ATOM 772 O O . GLY A 1 99 ? 13.864 -2.837 -25.905 1.00 79.75 99 GLY A O 1
ATOM 773 N N . ASP A 1 100 ? 14.979 -1.549 -27.372 1.00 81.38 100 ASP A N 1
ATOM 774 C CA . ASP A 1 100 ? 15.673 -0.723 -26.373 1.00 81.38 100 ASP A CA 1
ATOM 775 C C . ASP A 1 100 ? 14.944 0.584 -26.056 1.00 81.38 100 ASP A C 1
ATOM 777 O O . ASP A 1 100 ? 15.403 1.340 -25.204 1.00 81.38 100 ASP A O 1
ATOM 781 N N . ILE A 1 101 ? 13.830 0.869 -26.743 1.00 82.56 101 ILE A N 1
ATOM 782 C CA . ILE A 1 101 ? 13.044 2.112 -26.612 1.00 82.56 101 ILE A CA 1
ATOM 783 C C . ILE A 1 101 ? 12.479 2.261 -25.197 1.00 82.56 101 ILE A C 1
ATOM 785 O O . ILE A 1 101 ? 12.246 3.373 -24.729 1.00 82.56 101 ILE A O 1
ATOM 789 N N . VAL A 1 102 ? 12.265 1.140 -24.514 1.00 82.31 102 VAL A N 1
ATOM 790 C CA . VAL A 1 102 ? 11.585 1.067 -23.230 1.00 82.31 102 VAL A CA 1
ATOM 791 C C . VAL A 1 102 ? 12.538 0.464 -22.208 1.00 82.31 102 VAL A C 1
ATOM 793 O O . VAL A 1 102 ? 12.928 -0.694 -22.334 1.00 82.31 102 VAL A O 1
ATOM 796 N N . SER A 1 103 ? 12.901 1.234 -21.184 1.00 76.88 103 SER A N 1
ATOM 797 C CA . SER A 1 103 ? 13.746 0.760 -20.089 1.00 76.88 103 SER A CA 1
ATOM 798 C C . SER A 1 103 ? 12.977 0.761 -18.773 1.00 76.88 103 SER A C 1
ATOM 800 O O . SER A 1 103 ? 12.211 1.676 -18.463 1.00 76.88 103 SER A O 1
ATOM 802 N N . GLN A 1 104 ? 13.170 -0.294 -17.984 1.00 76.62 104 GLN A N 1
ATOM 803 C CA . GLN A 1 104 ? 12.681 -0.328 -16.615 1.00 76.62 104 GLN A CA 1
ATOM 804 C C . GLN A 1 104 ? 13.688 0.390 -15.717 1.00 76.62 104 GLN A C 1
ATOM 806 O O . GLN A 1 104 ? 14.850 -0.009 -15.650 1.00 76.62 104 GLN A O 1
ATOM 811 N N . VAL A 1 105 ? 13.240 1.438 -15.027 1.00 77.81 105 VAL A N 1
ATOM 812 C CA . VAL A 1 105 ? 14.138 2.316 -14.261 1.00 77.81 105 VAL A CA 1
ATOM 813 C C . VAL A 1 105 ? 14.150 1.955 -12.780 1.00 77.81 105 VAL A C 1
ATOM 815 O O . VAL A 1 105 ? 15.217 1.854 -12.179 1.00 77.81 105 VAL A O 1
ATOM 818 N N . LYS A 1 106 ? 12.972 1.758 -12.179 1.00 85.88 106 LYS A N 1
ATOM 819 C CA . LYS A 1 106 ? 12.812 1.436 -10.751 1.00 85.88 106 LYS A CA 1
ATOM 820 C C . LYS A 1 106 ? 11.420 0.873 -10.450 1.00 85.88 106 LYS A C 1
ATOM 822 O O . LYS A 1 106 ? 10.559 0.870 -11.326 1.00 85.88 106 LYS A O 1
ATOM 827 N N . GLY A 1 107 ? 11.197 0.399 -9.226 1.00 91.38 107 GLY A N 1
ATOM 828 C CA . GLY A 1 107 ? 9.854 0.152 -8.702 1.00 91.38 107 GLY A CA 1
ATOM 829 C C . GLY A 1 107 ? 9.239 1.433 -8.127 1.00 91.38 107 GLY A C 1
ATOM 830 O O . GLY A 1 107 ? 9.932 2.225 -7.483 1.00 91.38 107 GLY A O 1
ATOM 831 N N . VAL A 1 108 ? 7.939 1.637 -8.340 1.00 93.44 108 VAL A N 1
ATOM 832 C CA . VAL A 1 108 ? 7.151 2.713 -7.720 1.00 93.44 108 VAL A CA 1
ATOM 833 C C . VAL A 1 108 ? 5.882 2.161 -7.078 1.00 93.44 108 VAL A C 1
ATOM 835 O O . VAL A 1 108 ? 5.218 1.290 -7.635 1.00 93.44 108 VAL A O 1
ATOM 838 N N . MET A 1 109 ? 5.535 2.682 -5.898 1.00 95.50 109 MET A N 1
ATOM 839 C CA . MET A 1 109 ? 4.297 2.328 -5.203 1.00 95.50 109 MET A CA 1
ATOM 840 C C . MET A 1 109 ? 3.148 3.180 -5.736 1.00 95.50 109 MET A C 1
ATOM 842 O O . MET A 1 109 ? 3.194 4.409 -5.660 1.00 95.50 109 MET A O 1
ATOM 846 N N . VAL A 1 110 ? 2.103 2.539 -6.252 1.00 94.56 110 VAL A N 1
ATOM 847 C CA . VAL A 1 110 ? 0.905 3.215 -6.776 1.00 94.56 110 VAL A CA 1
ATOM 848 C C . VAL A 1 110 ? -0.352 2.608 -6.175 1.00 94.56 110 VAL A C 1
ATOM 850 O O . VAL A 1 110 ? -0.347 1.452 -5.774 1.00 94.56 110 VAL A O 1
ATOM 853 N N . LEU A 1 111 ? -1.459 3.355 -6.129 1.00 93.94 111 LEU A N 1
ATOM 854 C CA . LEU A 1 111 ? -2.752 2.770 -5.758 1.00 93.94 111 LEU A CA 1
ATOM 855 C C . LEU A 1 111 ? -3.101 1.635 -6.722 1.00 93.94 111 LEU A C 1
ATOM 857 O O . LEU A 1 111 ? -3.136 1.848 -7.943 1.00 93.94 111 LEU A O 1
ATOM 861 N N . ASN A 1 112 ? -3.416 0.460 -6.176 1.00 93.81 112 ASN A N 1
ATOM 862 C CA . ASN A 1 112 ? -3.855 -0.657 -6.999 1.00 93.81 112 ASN A CA 1
ATOM 863 C C . ASN A 1 112 ? -5.202 -0.345 -7.668 1.00 93.81 112 ASN A C 1
ATOM 865 O O . ASN A 1 112 ? -5.883 0.627 -7.325 1.00 93.81 112 ASN A O 1
ATOM 869 N N . ARG A 1 113 ? -5.610 -1.175 -8.632 1.00 91.38 113 ARG A N 1
ATOM 870 C CA . ARG A 1 113 ? -6.839 -0.924 -9.405 1.00 91.38 113 ARG A CA 1
ATOM 871 C C . ARG A 1 113 ? -8.092 -0.717 -8.542 1.00 91.38 113 ARG A C 1
ATOM 873 O O . ARG A 1 113 ? -8.898 0.147 -8.859 1.00 91.38 113 ARG A O 1
ATOM 880 N N . TYR A 1 114 ? -8.234 -1.472 -7.452 1.00 89.25 114 TYR A N 1
ATOM 881 C CA . TYR A 1 114 ? -9.425 -1.436 -6.599 1.00 89.25 114 TYR A CA 1
ATOM 882 C C . TYR A 1 114 ? -9.457 -0.186 -5.725 1.00 89.25 114 TYR A C 1
ATOM 884 O O . TYR A 1 114 ? -10.472 0.498 -5.656 1.00 89.25 114 TYR A O 1
ATOM 892 N N . SER A 1 115 ? -8.330 0.152 -5.096 1.00 89.44 115 SER A N 1
ATOM 893 C CA . SER A 1 115 ? -8.224 1.384 -4.322 1.00 89.44 115 SER A CA 1
ATOM 894 C C . SER A 1 115 ? -8.357 2.601 -5.229 1.00 89.44 115 SER A C 1
ATOM 896 O O . SER A 1 115 ? -9.063 3.540 -4.892 1.00 89.44 115 SER A O 1
ATOM 898 N N . ARG A 1 116 ? -7.773 2.586 -6.427 1.00 89.12 116 ARG A N 1
ATOM 899 C CA . ARG A 1 116 ? -7.922 3.689 -7.384 1.00 89.12 116 ARG A CA 1
ATOM 900 C C . ARG A 1 116 ? -9.374 3.935 -7.790 1.00 89.12 116 ARG A C 1
ATOM 902 O O . ARG A 1 116 ? -9.749 5.092 -7.932 1.00 89.12 116 ARG A O 1
ATOM 909 N N . ASP A 1 117 ? -10.153 2.873 -7.980 1.00 87.75 117 ASP A N 1
ATOM 910 C CA . ASP A 1 117 ? -11.583 2.965 -8.279 1.00 87.75 117 ASP A CA 1
ATOM 911 C C . ASP A 1 117 ? -12.357 3.551 -7.093 1.00 87.75 117 ASP A C 1
ATOM 913 O O . ASP A 1 117 ? -13.048 4.560 -7.243 1.00 87.75 117 ASP A O 1
ATOM 917 N N . PHE A 1 118 ? -12.127 3.018 -5.888 1.00 84.56 118 PHE A N 1
ATOM 918 C CA . PHE A 1 118 ? -12.735 3.532 -4.660 1.00 84.56 118 PHE A CA 1
ATOM 919 C C . PHE A 1 118 ? -12.425 5.018 -4.445 1.00 84.56 118 PHE A C 1
ATOM 921 O O . PHE A 1 118 ? -13.335 5.793 -4.189 1.00 84.56 118 PHE A O 1
ATOM 928 N N . TYR A 1 119 ? -11.172 5.441 -4.621 1.00 82.50 119 TYR A N 1
ATOM 929 C CA . TYR A 1 119 ? -10.724 6.825 -4.424 1.00 82.50 119 TYR A CA 1
ATOM 930 C C . TYR A 1 119 ? -10.862 7.715 -5.670 1.00 82.50 119 TYR A C 1
ATOM 932 O O . TYR A 1 119 ? -10.444 8.873 -5.651 1.00 82.50 119 TYR A O 1
ATOM 940 N N . SER A 1 120 ? -11.448 7.217 -6.762 1.00 83.69 120 SER A N 1
ATOM 941 C CA . SER A 1 120 ? -11.575 7.974 -8.017 1.00 83.69 120 SER A CA 1
ATOM 942 C C . SER A 1 120 ? -12.378 9.267 -7.844 1.00 83.69 120 SER A C 1
ATOM 944 O O . SER A 1 120 ? -12.041 10.286 -8.446 1.00 83.69 120 SER A O 1
ATOM 946 N N . HIS A 1 121 ? -13.376 9.243 -6.959 1.00 78.94 121 HIS A N 1
ATOM 947 C CA . HIS A 1 121 ? -14.238 10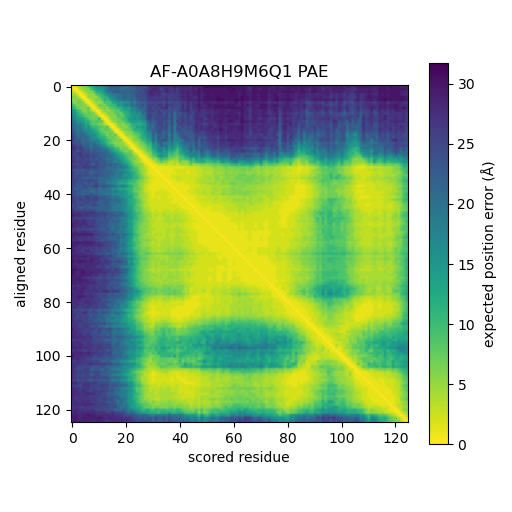.377 -6.629 1.00 78.94 121 HIS A CA 1
ATOM 948 C C . HIS A 1 121 ? -13.528 11.495 -5.850 1.00 78.94 121 HIS A C 1
ATOM 950 O O . HIS A 1 121 ? -14.058 12.598 -5.770 1.00 78.94 121 HIS A O 1
ATOM 956 N N . LEU A 1 122 ? -12.336 11.242 -5.295 1.00 69.75 122 LEU A N 1
ATOM 957 C CA . LEU A 1 122 ? -11.550 12.264 -4.596 1.00 69.75 122 LEU A CA 1
ATOM 958 C C . LEU A 1 122 ? -10.681 13.105 -5.542 1.00 69.75 122 LEU A C 1
ATOM 960 O O . LEU A 1 122 ? -10.052 14.067 -5.101 1.00 69.75 122 LEU A O 1
ATOM 964 N N . LYS A 1 123 ? -10.636 12.783 -6.843 1.00 58.56 123 LYS A N 1
ATOM 965 C CA . LYS A 1 123 ? -9.919 13.576 -7.852 1.00 58.56 123 LYS A CA 1
ATOM 966 C C . LYS A 1 123 ? -10.711 14.827 -8.243 1.00 58.56 123 LYS A C 1
ATOM 968 O O . LYS A 1 123 ? -11.163 14.956 -9.377 1.00 58.56 123 LYS A O 1
ATOM 973 N N . SER A 1 124 ? -10.874 15.759 -7.313 1.00 47.56 124 SER A N 1
ATOM 974 C CA . SER A 1 124 ? -11.315 17.117 -7.628 1.00 47.56 124 SER A CA 1
ATOM 975 C C . SER A 1 124 ? -10.841 18.094 -6.556 1.00 47.56 124 SER A C 1
ATOM 977 O O . SER A 1 124 ? -11.569 18.346 -5.594 1.00 47.56 124 SER A O 1
ATOM 979 N N . GLN A 1 125 ? -9.623 18.614 -6.720 1.00 42.97 125 GLN A N 1
ATOM 980 C CA . GLN A 1 125 ? -9.189 19.955 -6.307 1.00 42.97 125 GLN A CA 1
ATOM 981 C C . GLN A 1 125 ? -7.792 20.238 -6.857 1.00 42.97 125 GLN A C 1
ATOM 983 O O . GLN A 1 125 ? -6.909 19.369 -6.686 1.00 42.97 125 GLN A O 1
#

Foldseek 3Di:
DDDDDDDDDPPPPVPPDPPPPPPPPPPQFFDDDPNDTHHAFGKDWDFDPVLLVVQLVVCVVVVDDPVVSVVCSVPDPPRTFMWGWHFDWDADPPDPDPVRRIDGDHTDIDGPPVRCVVCVVVPDD